Protein AF-A0A7V5UJK3-F1 (afdb_monomer_lite)

Foldseek 3Di:
DDDDDDDDPDDDDDDPDDDDDDDDDDDPDDDDPPVPPPPPDDVVVVVVVVVVVVVVVVVVVVVVVVVVVVVVVVVLVVVLVVLVVQLVVLVVQLVPDPDCPDPSNVVSVVSNVVSVVSNVVVVVVVVVVVVVVVVVVVVPDPPPPPDD

Structure (mmCIF, N/CA/C/O backbone):
data_AF-A0A7V5UJK3-F1
#
_entry.id   AF-A0A7V5UJK3-F1
#
loop_
_atom_site.group_PDB
_atom_site.id
_atom_site.type_symbol
_atom_site.label_atom_id
_atom_site.label_alt_id
_atom_site.label_comp_id
_atom_site.label_asym_id
_atom_site.label_entity_id
_atom_site.label_seq_id
_atom_site.pdbx_PDB_ins_code
_atom_site.Cartn_x
_atom_site.Cartn_y
_atom_site.Cartn_z
_atom_site.occupancy
_atom_site.B_iso_or_equiv
_atom_site.auth_seq_id
_atom_site.auth_comp_id
_atom_site.auth_asym_id
_atom_site.auth_atom_id
_atom_site.pdbx_PDB_model_num
ATOM 1 N N . MET A 1 1 ? 60.252 11.259 4.372 1.00 48.88 1 MET A N 1
ATOM 2 C CA . MET A 1 1 ? 59.045 11.568 3.579 1.00 48.88 1 MET A CA 1
ATOM 3 C C . MET A 1 1 ? 57.861 10.996 4.330 1.00 48.88 1 MET A C 1
ATOM 5 O O . MET A 1 1 ? 57.830 9.801 4.582 1.00 48.88 1 MET A O 1
ATOM 9 N N . THR A 1 2 ? 57.005 11.888 4.811 1.00 57.56 2 THR A N 1
ATOM 10 C CA . THR A 1 2 ? 56.033 11.667 5.887 1.00 57.56 2 THR A CA 1
ATOM 11 C C . THR A 1 2 ? 54.649 11.464 5.276 1.00 57.56 2 THR A C 1
ATOM 13 O O . THR A 1 2 ? 54.208 12.316 4.510 1.00 57.56 2 THR A O 1
ATOM 16 N N . ALA A 1 3 ? 53.976 10.359 5.602 1.00 64.50 3 ALA A N 1
ATOM 17 C CA . ALA A 1 3 ? 52.567 10.143 5.274 1.00 64.50 3 ALA A CA 1
ATOM 18 C C . ALA A 1 3 ? 51.686 10.501 6.493 1.00 64.50 3 ALA A C 1
ATOM 20 O O . ALA A 1 3 ? 52.067 10.161 7.617 1.00 64.50 3 ALA A O 1
ATOM 21 N N . PRO A 1 4 ? 50.543 11.188 6.302 1.00 71.44 4 PRO A N 1
ATOM 22 C CA . PRO A 1 4 ? 49.600 11.515 7.371 1.00 71.44 4 PRO A CA 1
ATOM 23 C C . PRO A 1 4 ? 48.614 10.362 7.653 1.00 71.44 4 PRO A C 1
ATOM 25 O O . PRO A 1 4 ? 48.324 9.575 6.749 1.00 71.44 4 PRO A O 1
ATOM 28 N N . PRO A 1 5 ? 48.030 10.286 8.865 1.00 73.12 5 PRO A N 1
ATOM 29 C CA . PRO A 1 5 ? 46.878 9.436 9.151 1.00 73.12 5 PRO A CA 1
ATOM 30 C C . PRO A 1 5 ? 45.546 10.202 8.991 1.00 73.12 5 PRO A C 1
ATOM 32 O O . PRO A 1 5 ? 45.450 11.356 9.411 1.00 73.12 5 PRO A O 1
ATOM 35 N N . PRO A 1 6 ? 44.473 9.562 8.503 1.00 66.19 6 PRO A N 1
ATOM 36 C CA . PRO A 1 6 ? 43.108 9.852 8.946 1.00 66.19 6 PRO A CA 1
ATOM 37 C C . PRO A 1 6 ? 42.711 8.762 9.962 1.00 66.19 6 PRO A C 1
ATOM 39 O O . PRO A 1 6 ? 42.781 7.578 9.655 1.00 66.19 6 PRO A O 1
ATOM 42 N N . SER A 1 7 ? 42.488 9.027 11.252 1.00 57.56 7 SER A N 1
ATOM 43 C CA . SER A 1 7 ? 41.501 9.907 11.900 1.00 57.56 7 SER A CA 1
ATOM 44 C C . SER A 1 7 ? 40.054 9.651 11.465 1.00 57.56 7 SER A C 1
ATOM 46 O O . SER A 1 7 ? 39.724 9.733 10.286 1.00 57.56 7 SER A O 1
ATOM 48 N N . SER A 1 8 ? 39.205 9.434 12.475 1.00 51.78 8 SER A N 1
ATOM 49 C CA . SER A 1 8 ? 37.740 9.330 12.449 1.00 51.78 8 SER A CA 1
ATOM 50 C C . SER A 1 8 ? 37.109 7.972 12.108 1.00 51.78 8 SER A C 1
ATOM 52 O O . SER A 1 8 ? 36.430 7.797 11.103 1.00 51.78 8 SER A O 1
ATOM 54 N N . ALA A 1 9 ? 37.221 7.042 13.058 1.00 45.41 9 ALA A N 1
ATOM 55 C CA . ALA A 1 9 ? 36.178 6.051 13.331 1.00 45.41 9 ALA A CA 1
ATOM 56 C C . ALA A 1 9 ? 35.862 6.070 14.836 1.00 45.41 9 ALA A C 1
ATOM 58 O O . ALA A 1 9 ? 36.193 5.156 15.584 1.00 45.41 9 ALA A O 1
ATOM 59 N N . ALA A 1 10 ? 35.266 7.170 15.295 1.00 47.91 10 ALA A N 1
ATOM 60 C CA . ALA A 1 10 ? 34.554 7.197 16.562 1.00 47.91 10 ALA A CA 1
ATOM 61 C C . ALA A 1 10 ? 33.099 6.806 16.290 1.00 47.91 10 ALA A C 1
ATOM 63 O O . ALA A 1 10 ? 32.406 7.538 15.587 1.00 47.91 10 ALA A O 1
ATOM 64 N N . SER A 1 11 ? 32.636 5.692 16.859 1.00 47.44 11 SER A N 1
ATOM 65 C CA . SER A 1 11 ? 31.430 5.655 17.702 1.00 47.44 11 SER A CA 1
ATOM 66 C C . SER A 1 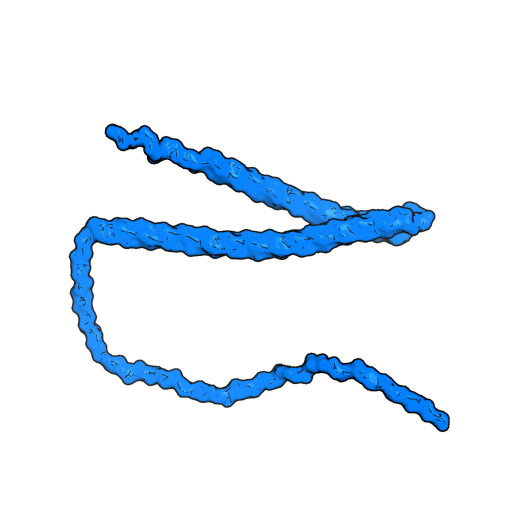11 ? 30.807 4.263 17.773 1.00 47.44 11 SER A C 1
ATOM 68 O O . SER A 1 11 ? 30.294 3.741 16.792 1.00 47.44 11 SER A O 1
ATOM 70 N N . GLN A 1 12 ? 30.752 3.777 19.014 1.00 48.81 12 GLN A N 1
ATOM 71 C CA . GLN A 1 12 ? 29.646 3.005 19.582 1.00 48.81 12 GLN A CA 1
ATOM 72 C C . GLN A 1 12 ? 29.530 1.532 19.173 1.00 48.81 12 GLN A C 1
ATOM 74 O O . GLN A 1 12 ? 28.625 1.115 18.461 1.00 48.81 12 GLN A O 1
ATOM 79 N N . ALA A 1 13 ? 30.378 0.717 19.796 1.00 46.91 13 ALA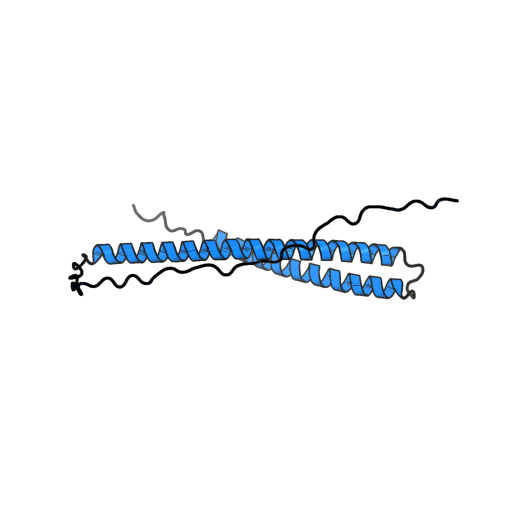 A N 1
ATOM 80 C CA . ALA A 1 13 ? 30.007 -0.631 20.208 1.00 46.91 13 ALA A CA 1
ATOM 81 C C . ALA A 1 13 ? 30.410 -0.800 21.680 1.00 46.91 13 ALA A C 1
ATOM 83 O O . ALA A 1 13 ? 31.505 -1.258 21.985 1.00 46.91 13 ALA A O 1
ATOM 84 N N . ALA A 1 14 ? 29.557 -0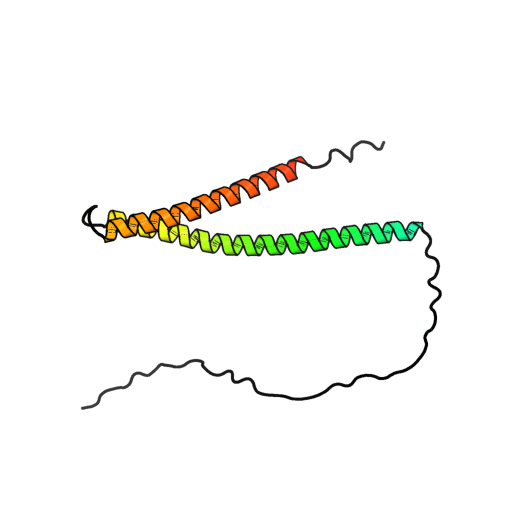.322 22.586 1.00 51.72 14 ALA A N 1
ATOM 85 C CA . ALA A 1 14 ? 29.687 -0.546 24.022 1.00 51.72 14 ALA A CA 1
ATOM 86 C C . ALA A 1 14 ? 28.321 -0.348 24.690 1.00 51.72 14 ALA A C 1
ATOM 88 O O . ALA A 1 14 ? 27.980 0.768 25.062 1.00 51.72 14 ALA A O 1
ATOM 89 N N . VAL A 1 15 ? 27.549 -1.428 24.824 1.00 51.59 15 VAL A N 1
ATOM 90 C CA . VAL A 1 15 ? 26.687 -1.646 25.995 1.00 51.59 15 VAL A CA 1
ATOM 91 C C . VAL A 1 15 ? 26.752 -3.137 26.310 1.00 51.59 15 VAL A C 1
ATOM 93 O O . VAL A 1 15 ? 25.987 -3.955 25.810 1.00 51.59 15 VAL A O 1
ATOM 96 N N . GLU A 1 16 ? 27.768 -3.460 27.095 1.00 48.38 16 GLU A N 1
ATOM 97 C CA . GLU A 1 16 ? 27.878 -4.651 27.920 1.00 48.38 16 GLU A CA 1
ATOM 98 C C . GLU A 1 16 ? 27.001 -4.389 29.154 1.00 48.38 16 GLU A C 1
ATOM 100 O O . GLU A 1 16 ? 27.281 -3.479 29.934 1.00 48.38 16 GLU A O 1
ATOM 105 N N . SER A 1 17 ? 25.871 -5.090 29.274 1.00 45.94 17 SER A N 1
ATOM 106 C CA . SER A 1 17 ? 24.996 -4.988 30.446 1.00 45.94 17 SER A CA 1
ATOM 107 C C . SER A 1 17 ? 25.429 -6.004 31.496 1.00 45.94 17 SER A C 1
ATOM 109 O O . SER A 1 17 ? 25.247 -7.207 31.323 1.00 45.94 17 SER A O 1
ATOM 111 N N . ALA A 1 18 ? 26.015 -5.464 32.561 1.00 47.75 18 ALA A N 1
ATOM 112 C CA . ALA A 1 18 ? 26.327 -6.103 33.830 1.00 47.75 18 ALA A CA 1
ATOM 113 C C . ALA A 1 18 ? 25.097 -6.207 34.763 1.00 47.75 18 ALA A C 1
ATOM 115 O O . ALA A 1 18 ? 24.113 -5.493 34.561 1.00 47.75 18 ALA A O 1
ATOM 116 N N . ASP A 1 19 ? 25.257 -7.045 35.799 1.00 45.56 19 ASP A N 1
ATOM 117 C CA . ASP A 1 19 ? 24.544 -7.123 37.094 1.00 45.56 19 ASP A CA 1
ATOM 118 C C . ASP A 1 19 ? 23.058 -7.534 37.046 1.00 45.56 19 ASP A C 1
ATOM 120 O O . ASP A 1 19 ? 22.212 -6.845 36.491 1.00 45.56 19 ASP A O 1
ATOM 124 N N . ASP A 1 20 ? 22.584 -8.657 37.598 1.00 49.62 20 ASP A N 1
ATOM 125 C CA . ASP A 1 20 ? 22.941 -9.433 38.800 1.00 49.62 20 ASP A CA 1
ATOM 126 C C . ASP A 1 20 ? 23.140 -8.607 40.080 1.00 49.62 20 ASP A C 1
ATOM 128 O O . ASP A 1 20 ? 24.242 -8.471 40.599 1.00 49.62 20 ASP A O 1
ATOM 132 N N . ALA A 1 21 ? 22.036 -8.065 40.609 1.00 43.66 21 ALA A N 1
ATOM 133 C CA . ALA A 1 21 ? 21.910 -7.756 42.030 1.00 43.66 21 ALA A CA 1
ATOM 134 C C . ALA A 1 21 ? 20.441 -7.650 42.493 1.00 43.66 21 ALA A C 1
ATOM 136 O O . ALA A 1 21 ? 19.769 -6.640 42.299 1.00 43.66 21 ALA A O 1
ATOM 137 N N . SER A 1 22 ? 20.054 -8.647 43.294 1.00 51.66 22 SER A N 1
ATOM 138 C CA . SER A 1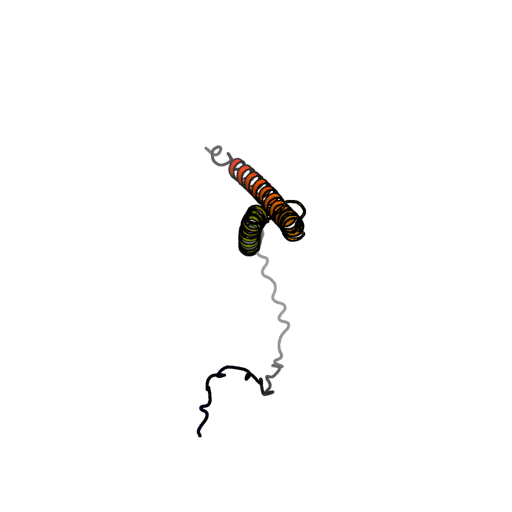 22 ? 19.398 -8.484 44.604 1.00 51.66 22 SER A CA 1
ATOM 139 C C . SER A 1 22 ? 17.860 -8.541 44.777 1.00 51.66 22 SER A C 1
ATOM 141 O O . SER A 1 22 ? 17.091 -8.290 43.854 1.00 51.66 22 SER A O 1
ATOM 143 N N . PRO A 1 23 ? 17.412 -8.952 45.993 1.00 54.84 23 PRO A N 1
ATOM 144 C CA . PRO A 1 23 ? 16.210 -9.751 46.238 1.00 54.84 23 PRO A CA 1
ATOM 145 C C . PRO A 1 23 ? 15.117 -8.996 47.013 1.00 54.84 23 PRO A C 1
ATOM 147 O O . PRO A 1 23 ? 15.420 -8.208 47.904 1.00 54.84 23 PRO A O 1
ATOM 150 N N . GLN A 1 24 ? 13.841 -9.314 46.777 1.00 47.28 24 GLN A N 1
ATOM 151 C CA . GLN A 1 24 ? 12.737 -8.949 47.681 1.00 47.28 24 GLN A CA 1
ATOM 152 C C . GLN A 1 24 ? 11.680 -10.066 47.669 1.00 47.28 24 GLN A C 1
ATOM 154 O O . GLN A 1 24 ? 10.975 -10.281 46.691 1.00 47.28 24 GLN A O 1
ATOM 159 N N . SER A 1 25 ? 11.748 -10.991 48.630 1.00 45.56 25 SER A N 1
ATOM 160 C CA . SER A 1 25 ? 10.986 -10.951 49.890 1.00 45.56 25 SER A CA 1
ATOM 161 C C . SER A 1 25 ? 9.474 -11.089 49.677 1.00 45.56 25 SER A C 1
ATOM 163 O O . SER A 1 25 ? 8.748 -10.105 49.546 1.00 45.56 25 SER A O 1
ATOM 165 N N . ARG A 1 26 ? 9.008 -12.347 49.706 1.00 54.22 26 ARG A N 1
ATOM 166 C CA . ARG A 1 26 ? 7.641 -12.699 50.110 1.00 54.22 26 ARG A CA 1
ATOM 167 C C . ARG A 1 26 ? 7.321 -12.002 51.437 1.00 54.22 26 ARG A C 1
ATOM 169 O O . ARG A 1 26 ? 8.090 -12.183 52.381 1.00 54.22 26 ARG A O 1
ATOM 176 N N . PRO A 1 27 ? 6.183 -11.311 51.565 1.00 54.56 27 PRO A N 1
ATOM 177 C CA . PRO A 1 27 ? 5.548 -11.175 52.855 1.00 54.56 27 PRO A CA 1
ATOM 178 C C . PRO A 1 27 ? 4.692 -12.425 53.084 1.00 54.56 27 PRO A C 1
ATOM 180 O O . PRO A 1 27 ? 3.624 -12.576 52.493 1.00 54.56 27 PRO A O 1
ATOM 183 N N . ASP A 1 28 ? 5.179 -13.325 53.936 1.00 56.72 28 ASP A N 1
ATOM 184 C CA . ASP A 1 28 ? 4.279 -14.107 54.779 1.00 56.72 28 ASP A CA 1
ATOM 185 C C . ASP A 1 28 ? 3.716 -13.135 55.821 1.00 56.72 28 ASP A C 1
ATOM 187 O O . ASP A 1 28 ? 4.430 -12.711 56.728 1.00 56.72 28 ASP A O 1
ATOM 191 N N . SER A 1 29 ? 2.443 -12.776 55.674 1.00 45.56 29 SER A N 1
ATOM 192 C CA . SER A 1 29 ? 1.636 -12.240 56.765 1.00 45.56 29 SER A CA 1
ATOM 193 C C . SER A 1 29 ? 0.272 -12.902 56.713 1.00 45.56 29 SER A C 1
ATOM 195 O O . SER A 1 29 ? -0.422 -12.896 55.698 1.00 45.56 29 SER A O 1
ATOM 197 N N . ALA A 1 30 ? -0.029 -13.534 57.835 1.00 46.88 30 ALA A N 1
ATOM 198 C CA . ALA A 1 30 ? -1.209 -14.299 58.139 1.00 46.88 30 ALA A CA 1
ATOM 199 C C . ALA A 1 30 ? -2.502 -13.460 58.122 1.00 46.88 30 ALA A C 1
ATOM 201 O O . ALA A 1 30 ? -2.486 -12.242 57.975 1.00 46.88 30 ALA A O 1
ATOM 202 N N . GLU A 1 31 ? -3.589 -14.177 58.411 1.00 43.94 31 GLU A N 1
ATOM 203 C CA . GLU A 1 31 ? -4.811 -13.706 59.072 1.00 43.94 31 GLU A CA 1
ATOM 204 C C . GLU A 1 31 ? -6.053 -13.547 58.190 1.00 43.94 31 GLU A C 1
ATOM 206 O O . GLU A 1 31 ? -6.233 -12.606 57.425 1.00 43.94 31 GLU A O 1
ATOM 211 N N . GLY A 1 32 ? -6.991 -14.463 58.441 1.00 47.56 32 GLY A N 1
ATOM 212 C CA . GLY A 1 32 ? -8.407 -14.146 58.423 1.00 47.56 32 GLY A CA 1
ATOM 213 C C . GLY A 1 32 ? -9.078 -14.329 57.076 1.00 47.56 32 GLY A C 1
ATOM 214 O O . GLY A 1 32 ? -9.333 -13.368 56.355 1.00 47.56 32 GLY A O 1
ATOM 215 N N . GLU A 1 33 ? -9.552 -15.549 56.830 1.00 46.38 33 GLU A N 1
ATOM 216 C CA . GLU A 1 33 ? -10.755 -15.753 56.029 1.00 46.38 33 GLU A CA 1
ATOM 217 C C . GLU A 1 33 ? -11.955 -15.144 56.774 1.00 46.38 33 GLU A C 1
ATOM 219 O O . GLU A 1 33 ? -12.821 -15.817 57.333 1.00 46.38 33 GLU A O 1
ATOM 224 N N . VAL A 1 34 ? -11.996 -13.812 56.825 1.00 50.72 34 VAL A N 1
ATOM 225 C CA . VAL A 1 34 ? -13.215 -13.080 57.121 1.00 50.72 34 VAL A CA 1
ATOM 226 C C . VAL A 1 34 ? -14.051 -13.243 55.871 1.00 50.72 34 VAL A C 1
ATOM 228 O O . VAL A 1 34 ? -13.893 -12.514 54.890 1.00 50.72 34 VAL A O 1
ATOM 231 N N . ARG A 1 35 ? -14.935 -14.240 55.919 1.00 52.66 35 ARG A N 1
ATOM 232 C CA . ARG A 1 35 ? -16.098 -14.397 55.051 1.00 52.66 35 ARG A CA 1
ATOM 233 C C . ARG A 1 35 ? -16.872 -13.078 55.080 1.00 52.66 35 ARG A C 1
ATOM 235 O O . ARG A 1 35 ? -17.807 -12.907 55.863 1.00 52.66 35 ARG A O 1
ATOM 242 N N . ARG A 1 36 ? -16.442 -12.110 54.262 1.00 49.59 36 ARG A N 1
ATOM 243 C CA . ARG A 1 36 ? -17.177 -10.882 53.986 1.00 49.59 36 ARG A CA 1
ATOM 244 C C . ARG A 1 36 ? -18.506 -11.361 53.437 1.00 49.59 36 ARG A C 1
ATOM 246 O O . ARG A 1 36 ? -18.578 -11.845 52.311 1.00 49.59 36 ARG A O 1
ATOM 253 N N . ARG A 1 37 ? -19.551 -11.268 54.262 1.00 53.00 37 ARG A N 1
ATOM 254 C CA . ARG A 1 37 ? -20.924 -11.218 53.777 1.00 53.00 37 ARG A CA 1
ATOM 255 C C . ARG A 1 37 ? -20.938 -10.110 52.741 1.00 53.00 37 ARG A C 1
ATOM 257 O O . ARG A 1 37 ? -20.839 -8.936 53.087 1.00 53.00 37 ARG A O 1
ATOM 264 N N . GLU A 1 38 ? -20.968 -10.517 51.484 1.00 57.22 38 GLU A N 1
ATOM 265 C CA . GLU A 1 38 ? -21.247 -9.643 50.367 1.00 57.22 38 GLU A CA 1
ATOM 266 C C . GLU A 1 38 ? -22.602 -8.996 50.684 1.00 57.22 38 GLU A C 1
ATOM 268 O O . GLU A 1 38 ? -23.592 -9.717 50.847 1.00 57.22 38 GLU A O 1
ATOM 273 N N . PRO A 1 39 ? -22.664 -7.674 50.927 1.00 57.78 39 PRO A N 1
ATOM 274 C CA . PRO A 1 39 ? -23.943 -7.032 51.155 1.00 57.78 39 PRO A CA 1
ATOM 275 C C . PRO A 1 39 ? -24.737 -7.214 49.867 1.00 57.78 39 PRO A C 1
ATOM 277 O O . PRO A 1 39 ? -24.260 -6.848 48.792 1.00 57.78 39 PRO A O 1
ATOM 280 N N . SER A 1 40 ? -25.914 -7.827 49.979 1.00 55.03 40 SER A N 1
ATOM 281 C CA . SER A 1 40 ? -26.865 -7.988 48.886 1.00 55.03 40 SER A CA 1
ATOM 282 C C . SER A 1 40 ? -27.147 -6.611 48.292 1.00 55.03 40 SER A C 1
ATOM 284 O O . SER A 1 40 ? -27.926 -5.833 48.847 1.00 55.03 40 SER A O 1
ATOM 286 N N . ARG A 1 41 ? -26.440 -6.269 47.211 1.00 54.81 41 ARG A N 1
ATOM 287 C CA . ARG A 1 41 ? -26.653 -5.016 46.497 1.00 54.81 41 ARG A CA 1
ATOM 288 C C . ARG A 1 41 ? -28.057 -5.055 45.893 1.00 54.81 41 ARG A C 1
ATOM 290 O O . ARG A 1 41 ? -28.433 -6.088 45.335 1.00 54.81 41 ARG A O 1
ATOM 297 N N . PRO A 1 42 ? -28.828 -3.963 45.993 1.00 53.47 42 PRO A N 1
ATOM 298 C CA . PRO A 1 42 ? -30.142 -3.890 45.377 1.00 53.47 42 PRO A CA 1
ATOM 299 C C . PRO A 1 42 ? -30.004 -4.132 43.863 1.00 53.47 42 PRO A C 1
ATOM 301 O O . PRO A 1 42 ? -29.091 -3.567 43.244 1.00 53.47 42 PRO A O 1
ATOM 304 N N . PRO A 1 43 ? -30.873 -4.965 43.257 1.00 57.38 43 PRO A N 1
ATOM 305 C CA . PRO A 1 43 ? -30.740 -5.409 41.865 1.00 57.38 43 PRO A CA 1
ATOM 306 C C . PRO A 1 43 ? -30.717 -4.248 40.859 1.00 57.38 43 PRO A C 1
ATOM 308 O O . PRO A 1 43 ? -30.142 -4.383 39.784 1.00 57.38 43 PRO A O 1
ATOM 311 N N . GLU A 1 44 ? -31.240 -3.085 41.245 1.00 52.28 44 GLU A N 1
ATOM 312 C CA . GLU A 1 44 ? -31.271 -1.863 40.436 1.00 52.28 44 GLU A CA 1
ATOM 313 C C . GLU A 1 44 ? -29.869 -1.281 40.160 1.00 52.28 44 GLU A C 1
ATOM 315 O O . GLU A 1 44 ? -29.617 -0.745 39.084 1.00 52.28 44 GLU A O 1
ATOM 320 N N . THR A 1 45 ? -28.908 -1.472 41.075 1.00 53.66 45 THR A N 1
ATOM 321 C CA . THR A 1 45 ? -27.505 -1.045 40.871 1.00 53.66 45 THR A CA 1
ATOM 322 C C . THR A 1 45 ? -26.671 -2.043 40.066 1.00 53.66 45 THR A C 1
ATOM 324 O O . THR A 1 45 ? -25.628 -1.684 39.521 1.00 53.66 45 THR A O 1
ATOM 327 N N . ALA A 1 46 ? -27.100 -3.304 39.962 1.00 55.91 46 ALA A N 1
ATOM 328 C CA . ALA A 1 46 ? -26.348 -4.330 39.239 1.00 55.91 46 ALA A CA 1
ATOM 329 C C . ALA A 1 46 ? -26.435 -4.143 37.714 1.00 55.91 46 ALA A C 1
ATOM 331 O O . ALA A 1 46 ? -25.441 -4.342 37.010 1.00 55.91 46 ALA A O 1
ATOM 332 N N . THR A 1 47 ? -27.594 -3.706 37.216 1.00 58.66 47 THR A N 1
ATOM 333 C CA . THR A 1 47 ? -27.827 -3.360 35.806 1.00 58.66 47 THR A CA 1
ATOM 334 C C . THR A 1 47 ? -27.003 -2.159 35.351 1.00 58.66 47 THR A C 1
ATOM 336 O O . THR A 1 47 ? -26.441 -2.194 34.258 1.00 58.66 47 THR A O 1
ATOM 339 N N . ASP A 1 48 ? -26.849 -1.148 36.207 1.00 65.31 48 ASP A N 1
ATOM 340 C CA . ASP A 1 48 ? -26.069 0.055 35.897 1.00 65.31 48 ASP A CA 1
ATOM 341 C C . ASP A 1 48 ? -24.550 -0.218 35.916 1.00 65.31 48 ASP A C 1
ATOM 343 O O . ASP A 1 48 ? -23.781 0.240 35.075 1.00 65.31 48 ASP A O 1
ATOM 347 N N . ILE A 1 49 ? -24.086 -1.102 36.804 1.00 72.00 49 ILE A N 1
ATOM 348 C CA . ILE A 1 49 ? -22.681 -1.541 36.792 1.00 72.00 49 ILE A CA 1
ATOM 349 C C . ILE A 1 49 ? -22.375 -2.393 35.546 1.00 72.00 49 ILE A C 1
ATOM 351 O O . ILE A 1 49 ? -21.271 -2.321 34.999 1.00 72.00 49 ILE A O 1
ATOM 355 N N . ALA A 1 50 ? -23.324 -3.212 35.084 1.00 74.31 50 ALA A N 1
ATOM 356 C CA . ALA A 1 50 ? -23.154 -4.022 33.879 1.00 74.31 50 ALA A CA 1
ATOM 357 C C . ALA A 1 50 ? -23.131 -3.166 32.600 1.00 74.31 50 ALA A C 1
ATOM 359 O O . ALA A 1 50 ? -22.286 -3.409 31.732 1.00 74.31 50 ALA A O 1
ATOM 360 N N . SER A 1 51 ? -23.992 -2.146 32.497 1.00 73.69 51 SER A N 1
ATOM 361 C CA . SER A 1 51 ? -23.996 -1.197 31.374 1.00 73.69 51 SER A CA 1
ATOM 362 C C . SER A 1 51 ? -22.706 -0.368 31.341 1.00 73.69 51 SER A C 1
ATOM 364 O O . SER A 1 51 ? -22.074 -0.276 30.286 1.00 73.69 51 SER A O 1
ATOM 366 N N . LEU A 1 52 ? -22.232 0.122 32.493 1.00 76.31 52 LEU A N 1
ATOM 367 C CA . LEU A 1 52 ? -20.957 0.836 32.611 1.00 76.31 52 LEU A CA 1
ATOM 368 C C . LEU A 1 52 ? -19.763 -0.047 32.230 1.00 76.31 52 LEU A C 1
ATOM 370 O O . LEU A 1 52 ? -18.869 0.399 31.513 1.00 76.31 52 LEU A O 1
ATOM 374 N N . ARG A 1 53 ? -19.755 -1.324 32.636 1.00 80.88 53 ARG A N 1
ATOM 375 C CA . ARG A 1 53 ? -18.727 -2.291 32.205 1.00 80.88 53 ARG A CA 1
ATOM 376 C C . ARG A 1 53 ? -18.787 -2.568 30.705 1.00 80.88 53 ARG A C 1
ATOM 378 O O . ARG A 1 53 ? -17.741 -2.710 30.075 1.00 80.88 53 ARG A O 1
ATOM 385 N N . CYS A 1 54 ? -19.983 -2.646 30.124 1.00 78.31 54 CYS A N 1
ATOM 386 C CA . CYS A 1 54 ? -20.156 -2.833 28.686 1.00 78.31 54 CYS A CA 1
ATOM 387 C C . CYS A 1 54 ? -19.631 -1.621 27.903 1.00 78.31 54 CYS A C 1
ATOM 389 O O . CYS A 1 54 ? -18.842 -1.796 26.974 1.00 78.31 54 CYS A O 1
ATOM 391 N N . LEU A 1 55 ? -19.979 -0.405 28.334 1.00 77.75 55 LEU A N 1
ATOM 392 C CA . LEU A 1 55 ? -19.478 0.848 27.764 1.00 77.75 55 LEU A CA 1
ATOM 393 C C . LEU A 1 55 ? -17.960 0.975 27.911 1.00 77.75 55 LEU A C 1
ATOM 395 O O . LEU A 1 55 ? -17.280 1.321 26.947 1.00 77.75 55 LEU A O 1
ATOM 399 N N . ALA A 1 56 ? -17.409 0.626 29.075 1.00 80.81 56 ALA A N 1
ATOM 400 C CA . ALA A 1 56 ? -15.967 0.624 29.300 1.00 80.81 56 ALA A CA 1
ATOM 401 C C . ALA A 1 56 ? -15.250 -0.384 28.386 1.00 80.81 56 ALA A C 1
ATOM 403 O O . ALA A 1 56 ? -14.243 -0.042 27.771 1.00 80.81 56 ALA A O 1
ATOM 404 N N . ASN A 1 57 ? -15.790 -1.596 28.223 1.00 84.62 57 ASN A N 1
ATOM 405 C CA . ASN A 1 57 ? -15.232 -2.598 27.312 1.00 84.62 57 ASN A CA 1
ATOM 406 C C . ASN A 1 57 ? -15.360 -2.187 25.839 1.00 84.62 57 ASN A C 1
ATOM 408 O O . ASN A 1 57 ? -14.443 -2.435 25.056 1.00 84.62 57 ASN A O 1
ATOM 412 N N . ALA A 1 58 ? -16.467 -1.553 25.449 1.00 78.62 58 ALA A N 1
ATOM 413 C CA . ALA A 1 58 ? -16.647 -1.011 24.105 1.00 78.62 58 ALA A CA 1
ATOM 414 C C . ALA A 1 58 ? -15.654 0.129 23.831 1.00 78.62 58 ALA A C 1
ATOM 416 O O . ALA A 1 58 ? -15.001 0.135 22.787 1.00 78.62 58 ALA A O 1
ATOM 417 N N . SER A 1 59 ? -15.469 1.028 24.800 1.00 81.00 59 SER A N 1
ATOM 418 C CA . SER A 1 59 ? -14.488 2.113 24.745 1.00 81.00 59 SER A CA 1
ATOM 419 C C . SER A 1 59 ? -13.063 1.570 24.641 1.00 81.00 59 SER A C 1
ATOM 421 O O . SER A 1 59 ? -12.347 1.911 23.700 1.00 81.00 59 SER A O 1
ATOM 423 N N . ALA A 1 60 ? -12.683 0.624 25.506 1.00 78.12 60 ALA A N 1
ATOM 424 C CA . ALA A 1 60 ? -11.374 -0.022 25.467 1.00 78.12 60 ALA A CA 1
ATOM 425 C C . ALA A 1 60 ? -11.115 -0.718 24.121 1.00 78.12 60 ALA A C 1
ATOM 427 O O . ALA A 1 60 ? -10.051 -0.544 23.527 1.00 78.12 60 ALA A O 1
ATOM 428 N N . ARG A 1 61 ? -12.105 -1.446 23.583 1.00 78.88 61 ARG A N 1
ATOM 429 C CA . ARG A 1 61 ? -12.002 -2.061 22.250 1.00 78.88 61 ARG A CA 1
ATOM 430 C C . ARG A 1 61 ? -11.856 -1.016 21.149 1.00 78.88 61 ARG A C 1
ATOM 432 O O . ARG A 1 61 ? -11.044 -1.214 20.252 1.00 78.88 61 ARG A O 1
ATOM 439 N N . SER A 1 62 ? -12.597 0.089 21.218 1.00 76.56 62 SER A N 1
ATOM 440 C CA . SER A 1 62 ? -12.504 1.168 20.229 1.00 76.56 62 SER A CA 1
ATOM 441 C C . SER A 1 62 ? -11.139 1.861 20.256 1.00 76.56 62 SER A C 1
ATOM 443 O O . SER A 1 62 ? -10.562 2.102 19.199 1.00 76.56 62 SER A O 1
ATOM 445 N N . ALA A 1 63 ? -10.574 2.083 21.447 1.00 76.69 63 ALA A N 1
ATOM 446 C CA . ALA A 1 63 ? -9.259 2.686 21.629 1.00 76.69 63 ALA A CA 1
ATOM 447 C C . ALA A 1 63 ? -8.140 1.783 21.085 1.00 76.69 63 ALA A C 1
ATOM 449 O O . ALA A 1 63 ? -7.266 2.250 20.353 1.00 76.69 63 ALA A O 1
ATOM 450 N N . VAL A 1 64 ? -8.202 0.477 21.374 1.00 77.75 64 VAL A N 1
ATOM 451 C CA . VAL A 1 64 ? -7.256 -0.506 20.820 1.00 77.75 64 VAL A CA 1
ATOM 452 C C . VAL A 1 64 ? -7.370 -0.563 19.299 1.00 77.75 64 VAL A C 1
ATOM 454 O O . VAL A 1 64 ? -6.355 -0.525 18.604 1.00 77.75 64 VAL A O 1
ATOM 457 N N . ASN A 1 65 ? -8.593 -0.598 18.766 1.00 75.81 65 ASN A N 1
ATOM 458 C CA . ASN A 1 65 ? -8.801 -0.672 17.324 1.00 75.81 65 ASN A CA 1
ATOM 459 C C . ASN A 1 65 ? -8.311 0.603 16.619 1.00 75.81 65 ASN A C 1
ATOM 461 O O . ASN A 1 65 ? -7.678 0.517 15.572 1.00 75.81 65 ASN A O 1
ATOM 465 N N . ALA A 1 66 ? -8.513 1.780 17.219 1.00 75.94 66 ALA A N 1
ATOM 466 C CA . ALA A 1 66 ? -7.985 3.040 16.702 1.00 75.94 66 ALA A CA 1
ATOM 467 C C . ALA A 1 66 ? -6.448 3.042 16.655 1.00 75.94 66 ALA A C 1
ATOM 469 O O . ALA A 1 66 ? -5.862 3.429 15.644 1.00 75.94 66 ALA A O 1
ATOM 470 N N . HIS A 1 67 ? -5.788 2.554 17.710 1.00 78.25 67 HIS A N 1
ATOM 471 C CA . HIS A 1 67 ? -4.329 2.472 17.744 1.00 78.25 67 HIS A CA 1
ATOM 472 C C . HIS A 1 67 ? -3.775 1.504 16.686 1.00 78.25 67 HIS A C 1
ATOM 474 O O . HIS A 1 67 ? -2.825 1.841 15.977 1.00 78.25 67 HIS A O 1
ATOM 480 N N . LEU A 1 68 ? -4.404 0.334 16.523 1.00 75.81 68 LEU A N 1
ATOM 481 C CA . LEU A 1 68 ? -4.030 -0.638 15.492 1.00 75.81 68 LEU A CA 1
ATOM 482 C C . LEU A 1 68 ? -4.219 -0.073 14.081 1.00 75.81 68 LEU A C 1
ATOM 484 O O . LEU A 1 68 ? -3.338 -0.233 13.238 1.00 75.81 68 LEU A O 1
ATOM 488 N N . VAL A 1 69 ? -5.320 0.641 13.828 1.00 76.75 69 VAL A N 1
ATOM 489 C CA . VAL A 1 69 ? -5.562 1.301 12.536 1.00 76.75 69 VAL A CA 1
ATOM 490 C C . VAL A 1 69 ? -4.466 2.321 12.233 1.00 76.75 69 VAL A C 1
ATOM 492 O O . VAL A 1 69 ? -3.931 2.305 11.129 1.00 76.75 69 VAL A O 1
ATOM 495 N N . ILE A 1 70 ? -4.069 3.157 13.198 1.00 79.62 70 ILE A N 1
ATOM 496 C CA . ILE A 1 70 ? -3.000 4.150 12.995 1.00 79.62 70 ILE A CA 1
ATOM 497 C C . ILE A 1 70 ? -1.672 3.468 12.637 1.00 79.62 70 ILE A C 1
ATOM 499 O O . ILE A 1 70 ? -1.008 3.893 11.691 1.00 79.62 70 ILE A O 1
ATOM 503 N N . GLN A 1 71 ? -1.297 2.395 13.341 1.00 81.19 71 GLN A N 1
ATOM 504 C CA . GLN A 1 71 ? -0.060 1.664 13.046 1.00 81.19 71 GLN A CA 1
ATOM 505 C C . GLN A 1 71 ? -0.085 1.016 11.657 1.00 81.19 71 GLN A C 1
ATOM 507 O O . GLN A 1 71 ? 0.882 1.130 10.900 1.00 81.19 71 GLN A O 1
ATOM 512 N N . ILE A 1 72 ? -1.198 0.367 11.301 1.00 79.75 72 ILE A N 1
ATOM 513 C CA . ILE A 1 72 ? -1.371 -0.269 9.989 1.00 79.75 72 ILE A CA 1
ATOM 514 C C . ILE A 1 72 ? -1.306 0.786 8.884 1.00 79.75 72 ILE A C 1
ATOM 516 O O . ILE A 1 72 ? -0.617 0.583 7.886 1.00 79.75 72 ILE A O 1
ATOM 520 N N . VAL A 1 73 ? -1.969 1.928 9.075 1.00 79.00 73 VAL A N 1
ATOM 521 C CA . VAL A 1 73 ? -1.966 3.039 8.120 1.00 79.00 73 VAL A CA 1
ATOM 522 C C . VAL A 1 73 ? -0.556 3.607 7.956 1.00 79.00 73 VAL A C 1
ATOM 524 O O . VAL A 1 73 ? -0.095 3.742 6.825 1.00 79.00 73 VAL A O 1
ATOM 527 N N . ALA A 1 74 ? 0.175 3.861 9.044 1.00 79.88 74 ALA A N 1
ATOM 528 C CA . ALA A 1 74 ? 1.5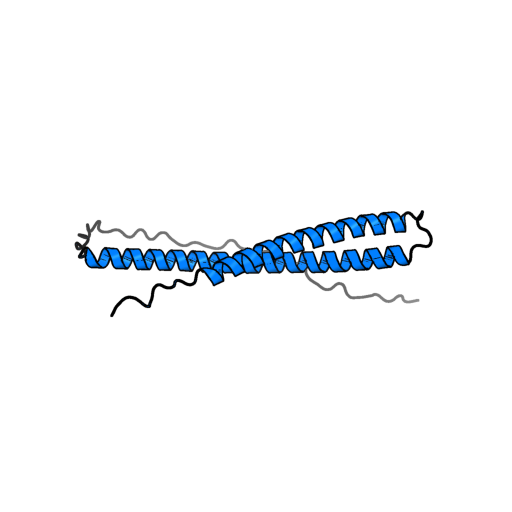50 4.359 8.976 1.00 79.88 74 ALA A CA 1
ATOM 529 C C . ALA A 1 74 ? 2.486 3.389 8.229 1.00 79.88 74 ALA A C 1
ATOM 531 O O . ALA A 1 74 ? 3.237 3.805 7.343 1.00 79.88 74 ALA A O 1
ATOM 532 N N . ALA A 1 75 ? 2.400 2.088 8.524 1.00 79.94 75 ALA A N 1
ATOM 533 C CA . ALA A 1 75 ? 3.174 1.058 7.831 1.00 79.94 75 ALA A CA 1
ATOM 534 C C . ALA A 1 75 ? 2.763 0.894 6.356 1.00 79.94 75 ALA A C 1
ATOM 536 O O . ALA A 1 75 ? 3.586 0.541 5.510 1.00 79.94 75 ALA A O 1
ATOM 537 N N . ALA A 1 76 ? 1.495 1.136 6.029 1.00 81.19 76 ALA A N 1
ATOM 538 C CA . ALA A 1 76 ? 1.011 1.090 4.657 1.00 81.19 76 ALA A CA 1
ATOM 539 C C . ALA A 1 76 ? 1.480 2.317 3.854 1.00 81.19 76 ALA A C 1
ATOM 541 O O . ALA A 1 76 ? 1.878 2.163 2.699 1.00 81.19 76 ALA A O 1
ATOM 542 N N . TYR A 1 77 ? 1.524 3.504 4.470 1.00 83.94 77 TYR A N 1
ATOM 543 C CA . TYR A 1 77 ? 2.027 4.725 3.835 1.00 83.94 77 TYR A CA 1
ATOM 544 C C . TYR A 1 77 ? 3.505 4.624 3.455 1.00 83.94 77 TYR A C 1
ATOM 546 O O . TYR A 1 77 ? 3.858 4.997 2.340 1.00 83.94 77 TYR A O 1
ATOM 554 N N . THR A 1 78 ? 4.368 4.088 4.323 1.00 86.56 78 THR A N 1
ATOM 555 C CA . THR A 1 78 ? 5.802 3.931 4.005 1.00 86.56 78 THR A CA 1
ATOM 556 C C . THR A 1 78 ? 6.042 2.932 2.873 1.00 86.56 78 THR A C 1
ATOM 558 O O . THR A 1 78 ? 6.890 3.153 2.009 1.00 86.56 78 THR A O 1
ATOM 561 N N . LYS A 1 79 ? 5.264 1.845 2.822 1.00 86.12 79 LYS A N 1
ATOM 562 C CA . LYS A 1 79 ? 5.309 0.888 1.706 1.00 86.12 79 LYS A CA 1
ATOM 563 C C . LYS A 1 79 ? 4.799 1.507 0.408 1.00 86.12 79 LYS A C 1
ATOM 565 O O . LYS A 1 79 ? 5.376 1.258 -0.648 1.00 86.12 79 LYS A O 1
ATOM 570 N N . LEU A 1 80 ? 3.748 2.325 0.482 1.00 87.75 80 LEU A N 1
ATOM 571 C CA . LEU A 1 80 ? 3.207 3.021 -0.679 1.00 87.75 80 LEU A CA 1
ATOM 572 C C . LEU A 1 80 ? 4.198 4.043 -1.235 1.00 87.75 80 LEU A C 1
ATOM 574 O O . LEU A 1 80 ? 4.430 4.050 -2.440 1.00 87.75 80 LEU A O 1
ATOM 578 N N . THR A 1 81 ? 4.805 4.879 -0.391 1.00 89.31 81 THR A N 1
ATOM 579 C CA . THR A 1 81 ? 5.798 5.855 -0.861 1.00 89.31 81 THR A CA 1
ATOM 580 C C . THR A 1 81 ? 6.974 5.150 -1.526 1.00 89.31 81 THR A C 1
ATOM 582 O O . THR A 1 81 ? 7.373 5.548 -2.618 1.00 89.31 81 THR A O 1
ATOM 585 N N . LEU A 1 82 ? 7.457 4.047 -0.944 1.00 89.88 82 LEU A N 1
ATOM 586 C CA . LEU A 1 82 ? 8.507 3.233 -1.550 1.00 89.88 82 LEU A CA 1
ATOM 587 C C . LEU A 1 82 ? 8.072 2.639 -2.900 1.00 89.88 82 LEU A C 1
ATOM 589 O O . LEU A 1 82 ? 8.836 2.697 -3.860 1.00 89.88 82 LEU A O 1
ATOM 593 N N . ALA A 1 83 ? 6.844 2.121 -3.008 1.00 91.25 83 ALA A N 1
ATOM 594 C CA . ALA A 1 83 ? 6.313 1.578 -4.259 1.00 91.25 83 ALA A CA 1
ATOM 595 C C . ALA A 1 83 ? 6.165 2.656 -5.346 1.00 91.25 83 ALA A C 1
ATOM 597 O O . ALA A 1 83 ? 6.506 2.411 -6.504 1.00 91.25 83 ALA A O 1
ATOM 598 N N . VAL A 1 84 ? 5.709 3.859 -4.986 1.00 91.19 84 VAL A N 1
ATOM 599 C CA . VAL A 1 84 ? 5.595 4.999 -5.910 1.00 91.19 84 VAL A CA 1
ATOM 600 C C . VAL A 1 84 ? 6.976 5.433 -6.396 1.00 91.19 84 VAL A C 1
ATOM 602 O O . VAL A 1 84 ? 7.183 5.552 -7.603 1.00 91.19 84 VAL A O 1
ATOM 605 N N . VAL A 1 85 ? 7.941 5.598 -5.486 1.00 93.62 85 VAL A N 1
ATOM 606 C CA . VAL A 1 85 ? 9.325 5.959 -5.836 1.00 93.62 85 VAL A CA 1
ATOM 607 C C . VAL A 1 85 ? 9.972 4.882 -6.708 1.00 93.62 85 VAL A C 1
ATOM 609 O O . VAL A 1 85 ? 10.626 5.215 -7.696 1.00 93.62 85 VAL A O 1
ATOM 612 N N . ALA A 1 86 ? 9.755 3.600 -6.400 1.00 91.38 86 ALA A N 1
ATOM 613 C CA . ALA A 1 86 ? 10.270 2.486 -7.193 1.00 91.38 86 ALA A CA 1
ATOM 614 C C . ALA A 1 86 ? 9.663 2.460 -8.603 1.00 91.38 86 ALA A C 1
ATOM 616 O O . ALA A 1 86 ? 10.394 2.316 -9.580 1.00 91.38 86 ALA A O 1
ATOM 617 N N . THR A 1 87 ? 8.348 2.665 -8.721 1.00 92.56 87 THR A N 1
ATOM 618 C CA . THR A 1 87 ? 7.650 2.709 -10.017 1.00 92.56 87 THR A CA 1
ATOM 619 C C . THR A 1 87 ? 8.133 3.891 -10.855 1.00 92.56 87 THR A C 1
ATOM 621 O O . THR A 1 87 ? 8.406 3.739 -12.044 1.00 92.56 87 THR A O 1
ATOM 624 N N . PHE A 1 88 ? 8.302 5.061 -10.234 1.00 95.19 88 PHE A N 1
ATOM 625 C CA . PHE A 1 88 ? 8.810 6.252 -10.911 1.00 95.19 88 PHE A CA 1
ATOM 626 C C . PHE A 1 88 ? 10.262 6.075 -11.377 1.00 95.19 88 PHE A C 1
ATOM 628 O O . PHE A 1 88 ? 10.586 6.362 -12.528 1.00 95.19 88 PHE A O 1
ATOM 635 N N . SER A 1 89 ? 11.123 5.534 -10.512 1.00 93.69 89 SER A N 1
ATOM 636 C CA . SER A 1 89 ? 12.524 5.245 -10.848 1.00 93.69 89 SER A CA 1
ATOM 637 C C . SER A 1 89 ? 12.630 4.214 -11.974 1.00 93.69 89 SER A C 1
ATOM 639 O O . SER A 1 89 ? 13.401 4.395 -12.911 1.00 93.69 89 SER A O 1
ATOM 641 N N . SER A 1 90 ? 11.804 3.167 -11.925 1.00 93.44 90 SER A N 1
ATOM 642 C CA . SER A 1 90 ? 11.691 2.164 -12.986 1.00 93.44 90 SER A CA 1
ATOM 643 C C . SER A 1 90 ? 11.283 2.794 -14.324 1.00 93.44 90 SER A C 1
ATOM 645 O O . SER A 1 90 ? 11.934 2.540 -15.337 1.00 93.44 90 SER A O 1
ATOM 647 N N . ALA A 1 91 ? 10.275 3.672 -14.335 1.00 93.56 91 ALA A N 1
ATOM 648 C CA . ALA A 1 91 ? 9.851 4.374 -15.545 1.00 93.56 91 AL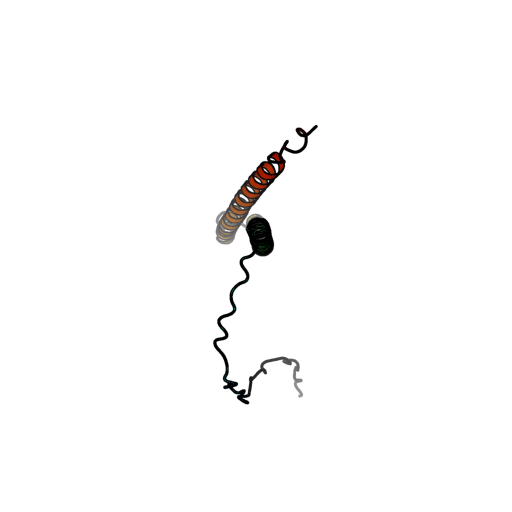A A CA 1
ATOM 649 C C . ALA A 1 91 ? 10.974 5.255 -16.123 1.00 93.56 91 ALA A C 1
ATOM 651 O O . ALA A 1 91 ? 11.196 5.258 -17.335 1.00 93.56 91 ALA A O 1
ATOM 652 N N . LEU A 1 92 ? 11.729 5.946 -15.262 1.00 95.50 92 LEU A N 1
ATOM 653 C CA . LEU A 1 92 ? 12.875 6.762 -15.670 1.00 95.50 92 LEU A CA 1
ATOM 654 C C . LEU A 1 92 ? 14.009 5.911 -16.269 1.00 95.50 92 LEU A C 1
ATOM 656 O O . LEU A 1 92 ? 14.588 6.275 -17.297 1.00 95.50 92 LEU A O 1
ATOM 660 N N . CYS A 1 93 ? 14.300 4.755 -15.665 1.00 92.69 93 CYS A N 1
ATOM 661 C CA . CYS A 1 93 ? 15.266 3.792 -16.196 1.00 92.69 93 CYS A CA 1
ATOM 662 C C . CYS A 1 93 ? 14.814 3.200 -17.537 1.00 92.69 93 CYS A C 1
ATOM 664 O O . CYS A 1 93 ? 15.633 3.071 -18.444 1.00 92.69 93 CYS A O 1
ATOM 666 N N . ALA A 1 94 ? 13.526 2.878 -17.687 1.00 93.50 94 ALA A N 1
ATOM 667 C CA . ALA A 1 94 ? 12.972 2.376 -18.942 1.00 93.50 94 ALA A CA 1
ATOM 668 C C . ALA A 1 94 ? 13.064 3.425 -20.062 1.00 93.50 94 ALA A C 1
ATOM 670 O O . ALA A 1 94 ? 13.403 3.078 -21.191 1.00 93.50 94 ALA A O 1
ATOM 671 N N . PHE A 1 95 ? 12.822 4.702 -19.744 1.00 93.94 95 PHE A N 1
ATOM 672 C CA . PHE A 1 95 ? 12.938 5.810 -20.697 1.00 93.94 95 PHE A CA 1
ATOM 673 C C . PHE A 1 95 ? 14.386 6.069 -21.134 1.00 93.94 95 PHE A C 1
ATOM 675 O O . PHE A 1 95 ? 14.638 6.424 -22.280 1.00 93.94 95 PHE A O 1
ATOM 682 N N . SER A 1 96 ? 15.341 5.859 -20.227 1.00 93.81 96 SER A N 1
ATOM 683 C CA . SER A 1 96 ? 16.771 6.065 -20.493 1.00 93.81 96 SER A CA 1
ATOM 684 C C . SER A 1 96 ? 17.442 4.857 -21.159 1.00 93.81 96 SER A C 1
ATOM 686 O O . SER A 1 96 ? 18.644 4.890 -21.430 1.00 93.81 96 SER A O 1
ATOM 688 N N . ALA A 1 97 ? 16.708 3.763 -21.390 1.00 92.44 97 ALA A N 1
ATOM 689 C CA . ALA A 1 97 ? 17.274 2.555 -21.966 1.00 92.44 97 ALA A CA 1
ATOM 690 C C . ALA A 1 97 ? 17.624 2.768 -23.454 1.00 92.44 97 ALA A C 1
ATOM 692 O O . ALA A 1 97 ? 16.794 3.257 -24.218 1.00 92.44 97 ALA A O 1
ATOM 693 N N . PRO A 1 98 ? 18.822 2.346 -23.903 1.00 87.69 98 PRO A N 1
ATOM 694 C CA . PRO A 1 98 ? 19.274 2.571 -25.278 1.00 87.69 98 PRO A CA 1
ATOM 695 C C . PRO A 1 98 ? 18.485 1.759 -26.315 1.00 87.69 98 PRO A C 1
ATOM 697 O O . PRO A 1 98 ? 18.468 2.105 -27.493 1.00 87.69 98 PRO A O 1
ATOM 700 N N . SER A 1 99 ? 17.846 0.662 -25.900 1.00 93.56 99 SER A N 1
ATOM 701 C CA . SER A 1 99 ? 16.955 -0.131 -26.745 1.00 93.56 99 SER A CA 1
ATOM 702 C C . SER A 1 99 ? 15.966 -0.935 -25.902 1.00 93.56 99 SER A C 1
ATOM 704 O O . SER A 1 99 ? 16.233 -1.256 -24.741 1.00 93.56 99 SER A O 1
ATOM 706 N N . VAL A 1 100 ? 14.851 -1.332 -26.518 1.00 90.94 100 VAL A N 1
ATOM 707 C CA . VAL A 1 100 ? 13.841 -2.220 -25.909 1.00 90.94 100 VAL A CA 1
ATOM 708 C C . VAL A 1 100 ? 14.346 -3.649 -25.681 1.00 90.94 100 VAL A C 1
ATOM 710 O O . VAL A 1 100 ? 13.803 -4.368 -24.851 1.00 90.94 100 VAL A O 1
ATOM 713 N N . ALA A 1 101 ? 15.400 -4.060 -26.391 1.00 92.12 101 ALA A N 1
ATOM 714 C CA . ALA A 1 101 ? 16.042 -5.364 -26.216 1.00 92.12 101 ALA A CA 1
ATOM 715 C C . ALA A 1 101 ? 17.108 -5.357 -25.104 1.00 92.12 101 ALA A C 1
ATOM 717 O O . ALA A 1 101 ? 17.686 -6.397 -24.793 1.00 92.12 101 ALA A O 1
ATOM 718 N N . SER A 1 102 ? 17.397 -4.192 -24.513 1.00 93.69 102 SER A N 1
ATOM 719 C CA . SER A 1 102 ? 18.364 -4.081 -23.427 1.00 93.69 102 SER A CA 1
ATOM 720 C C . SER A 1 102 ? 17.876 -4.837 -22.183 1.00 93.69 102 SER A C 1
ATOM 722 O O . SER A 1 102 ? 16.716 -4.675 -21.788 1.00 93.69 102 SER A O 1
ATOM 724 N N . PRO A 1 103 ? 18.749 -5.588 -21.485 1.00 92.38 103 PRO A N 1
ATOM 725 C CA . PRO A 1 103 ? 18.388 -6.223 -20.217 1.00 92.38 103 PRO A CA 1
ATOM 726 C C . PRO A 1 103 ? 17.945 -5.197 -19.162 1.00 92.38 103 PRO A C 1
ATOM 728 O O . PRO A 1 103 ? 17.114 -5.505 -18.310 1.00 92.38 103 PRO A O 1
ATOM 731 N N . VAL A 1 104 ? 18.440 -3.955 -19.252 1.00 92.44 104 VAL A N 1
ATOM 732 C CA . VAL A 1 104 ? 18.034 -2.847 -18.376 1.00 92.44 104 VAL A CA 1
ATOM 733 C C . VAL A 1 104 ? 16.557 -2.507 -18.571 1.00 92.44 104 VAL A C 1
ATOM 735 O O . VAL A 1 104 ? 15.848 -2.305 -17.589 1.00 92.44 104 VAL A O 1
ATOM 738 N N . TYR A 1 105 ? 16.074 -2.498 -19.818 1.00 93.56 105 TYR A N 1
ATOM 739 C CA . TYR A 1 105 ? 14.667 -2.237 -20.120 1.00 93.56 105 TYR A CA 1
ATOM 740 C C . TYR A 1 105 ? 13.770 -3.345 -19.554 1.00 93.56 105 TYR A C 1
ATOM 742 O O . TYR A 1 105 ? 12.789 -3.053 -18.875 1.00 93.56 105 TYR A O 1
ATOM 750 N N . ALA A 1 106 ? 14.144 -4.614 -19.748 1.00 93.62 106 ALA A N 1
ATOM 751 C CA . ALA A 1 106 ? 13.388 -5.749 -19.214 1.00 93.62 106 ALA A CA 1
ATOM 752 C C . ALA A 1 106 ? 13.291 -5.717 -17.675 1.00 93.62 106 ALA A C 1
ATOM 754 O O . ALA A 1 106 ? 12.206 -5.895 -17.118 1.00 93.62 106 ALA A O 1
ATOM 755 N N . MET A 1 107 ? 14.401 -5.430 -16.986 1.00 93.56 107 MET A N 1
ATOM 756 C CA . MET A 1 107 ? 14.427 -5.307 -15.522 1.00 93.56 107 MET A CA 1
ATOM 757 C C . MET A 1 107 ? 13.646 -4.086 -15.024 1.00 93.56 107 MET A C 1
ATOM 759 O O . MET A 1 107 ? 12.936 -4.171 -14.016 1.00 93.56 107 MET A O 1
ATOM 763 N N . ALA A 1 108 ? 13.725 -2.960 -15.738 1.00 92.38 108 ALA A N 1
ATOM 764 C CA . ALA A 1 108 ? 12.919 -1.784 -15.445 1.00 92.38 108 ALA A CA 1
ATOM 765 C C . ALA A 1 108 ? 11.425 -2.124 -15.549 1.00 92.38 108 ALA A C 1
ATOM 767 O O . ALA A 1 108 ? 10.701 -1.950 -14.576 1.00 92.38 108 ALA A O 1
ATOM 768 N N . VAL A 1 109 ? 10.967 -2.717 -16.652 1.00 93.88 109 VAL A N 1
ATOM 769 C CA . VAL A 1 109 ? 9.554 -3.100 -16.820 1.00 93.88 109 VAL A CA 1
ATOM 770 C C . VAL A 1 109 ? 9.094 -4.095 -15.748 1.00 93.88 109 VAL A C 1
ATOM 772 O O . VAL A 1 109 ? 8.031 -3.901 -15.160 1.00 93.88 109 VAL A O 1
ATOM 775 N N . ALA A 1 110 ? 9.893 -5.121 -15.434 1.00 94.38 110 ALA A N 1
ATOM 776 C CA . ALA A 1 110 ? 9.548 -6.105 -14.405 1.00 94.38 110 ALA A CA 1
ATOM 777 C C . ALA A 1 110 ? 9.417 -5.473 -13.005 1.00 94.38 110 ALA A C 1
ATOM 779 O O . ALA A 1 110 ? 8.437 -5.715 -12.297 1.00 94.38 110 ALA A O 1
ATOM 780 N N . SER A 1 111 ? 10.372 -4.622 -12.615 1.00 92.75 111 SER A N 1
ATOM 781 C CA . SER A 1 111 ? 10.316 -3.895 -11.337 1.00 92.75 111 SER A CA 1
ATOM 782 C C . SER A 1 111 ? 9.161 -2.887 -11.289 1.00 92.75 111 SER A C 1
ATOM 784 O O . SER A 1 111 ? 8.493 -2.766 -10.260 1.00 92.75 111 SER A O 1
ATOM 786 N N . GLY A 1 112 ? 8.859 -2.226 -12.409 1.00 91.56 112 GLY A N 1
ATOM 787 C CA . GLY A 1 112 ? 7.722 -1.317 -12.539 1.00 91.56 112 GLY A CA 1
ATOM 788 C C . GLY A 1 112 ? 6.386 -2.043 -12.394 1.00 91.56 112 GLY A C 1
ATOM 789 O O . GLY A 1 112 ? 5.513 -1.579 -11.664 1.00 91.56 112 GLY A O 1
ATOM 790 N N . ALA A 1 113 ? 6.245 -3.225 -13.002 1.00 94.50 113 ALA A N 1
ATOM 791 C CA . ALA A 1 113 ? 5.053 -4.061 -12.866 1.00 94.50 113 ALA A CA 1
ATOM 792 C C . ALA A 1 113 ? 4.808 -4.486 -11.407 1.00 94.50 113 ALA A C 1
ATOM 794 O O . ALA A 1 113 ? 3.674 -4.425 -10.928 1.00 94.50 113 ALA A O 1
ATOM 795 N N . ALA A 1 114 ? 5.868 -4.847 -10.675 1.00 92.25 114 ALA A N 1
ATOM 796 C CA . ALA A 1 114 ? 5.772 -5.135 -9.245 1.00 92.25 114 ALA A CA 1
ATOM 797 C C . ALA A 1 114 ? 5.323 -3.899 -8.442 1.00 92.25 114 ALA A C 1
ATOM 799 O O . ALA A 1 114 ? 4.454 -4.010 -7.576 1.00 92.25 114 ALA A O 1
ATOM 800 N N . GLY A 1 115 ? 5.859 -2.714 -8.753 1.00 90.44 115 GLY A N 1
ATOM 801 C CA . GLY A 1 115 ? 5.444 -1.453 -8.132 1.00 90.44 115 GLY A CA 1
ATOM 802 C C . GLY A 1 115 ? 3.965 -1.129 -8.372 1.00 90.44 115 GLY A C 1
ATOM 803 O O . GLY A 1 115 ? 3.224 -0.870 -7.421 1.00 90.44 115 GLY A O 1
ATOM 804 N N . VAL A 1 116 ? 3.501 -1.248 -9.619 1.00 92.56 116 VAL A N 1
ATOM 805 C CA . VAL A 1 116 ? 2.089 -1.048 -9.993 1.00 92.56 116 VAL A CA 1
ATOM 806 C C . VAL A 1 116 ? 1.174 -2.041 -9.275 1.00 92.56 116 VAL A C 1
ATOM 808 O O . VAL A 1 116 ? 0.113 -1.646 -8.791 1.00 92.56 116 VAL A O 1
ATOM 811 N N . PHE A 1 117 ? 1.583 -3.306 -9.146 1.00 93.88 117 PHE A N 1
ATOM 812 C CA . PHE A 1 117 ? 0.821 -4.312 -8.403 1.00 93.88 117 PHE A CA 1
ATOM 813 C C . PHE A 1 117 ? 0.598 -3.898 -6.940 1.00 93.88 117 PHE A C 1
ATOM 815 O O . PHE A 1 117 ? -0.525 -3.981 -6.436 1.00 93.88 117 PHE A O 1
ATOM 822 N N . TRP A 1 118 ? 1.635 -3.387 -6.270 1.00 90.81 118 TRP A N 1
ATOM 823 C CA . TRP A 1 118 ? 1.519 -2.887 -4.896 1.00 90.81 118 TRP A CA 1
ATOM 824 C C . TRP A 1 118 ? 0.617 -1.656 -4.786 1.00 90.81 118 TRP A C 1
ATOM 826 O O . TRP A 1 118 ? -0.220 -1.590 -3.883 1.00 90.81 118 TRP A O 1
ATOM 836 N N . VAL A 1 119 ? 0.732 -0.710 -5.721 1.00 88.88 119 VAL A N 1
ATOM 837 C CA . VAL A 1 119 ? -0.139 0.476 -5.768 1.00 88.88 119 VAL A CA 1
ATOM 838 C C . VAL A 1 119 ? -1.602 0.071 -5.979 1.00 88.88 119 VAL A C 1
ATOM 840 O O . VAL A 1 119 ? -2.488 0.581 -5.293 1.00 88.88 119 VAL A O 1
ATOM 843 N N . ALA A 1 120 ? -1.865 -0.892 -6.867 1.00 91.50 120 ALA A N 1
ATOM 844 C CA . ALA A 1 120 ? -3.210 -1.398 -7.124 1.00 91.50 120 ALA A CA 1
ATOM 845 C C . ALA A 1 120 ? -3.820 -2.080 -5.888 1.00 91.50 120 ALA A C 1
ATOM 847 O O . ALA A 1 120 ? -4.980 -1.825 -5.555 1.00 91.50 120 ALA A O 1
ATOM 848 N N . GLN A 1 121 ? -3.043 -2.899 -5.172 1.00 89.69 121 GLN A N 1
ATOM 849 C CA . GLN A 1 121 ? -3.486 -3.513 -3.916 1.00 89.69 121 GLN A CA 1
ATOM 850 C C . GLN A 1 121 ? -3.838 -2.459 -2.861 1.00 89.69 121 GLN A C 1
ATOM 852 O O . GLN A 1 121 ? -4.883 -2.548 -2.213 1.00 89.69 121 GLN A O 1
ATOM 857 N N . TYR A 1 122 ? -3.015 -1.417 -2.729 1.00 86.25 122 TYR A N 1
ATOM 858 C CA . TYR A 1 122 ? -3.292 -0.325 -1.798 1.00 86.25 122 TYR A CA 1
ATOM 859 C C . TYR A 1 122 ? -4.568 0.441 -2.164 1.00 86.25 122 TYR A C 1
ATOM 861 O O . TYR A 1 122 ? -5.367 0.792 -1.289 1.00 86.25 122 TYR A O 1
ATOM 869 N N . TRP A 1 123 ? -4.788 0.683 -3.458 1.00 86.94 123 TRP A N 1
ATOM 870 C CA . TRP A 1 123 ? -5.993 1.357 -3.935 1.00 86.94 123 TRP A CA 1
ATOM 871 C C . TRP A 1 123 ? -7.259 0.579 -3.566 1.00 86.94 123 TRP A C 1
ATOM 873 O O . TRP A 1 123 ? -8.236 1.174 -3.108 1.00 86.94 123 TRP A O 1
ATOM 883 N N . ARG A 1 124 ? -7.228 -0.756 -3.691 1.00 89.31 124 ARG A N 1
ATOM 884 C CA . ARG A 1 124 ? -8.335 -1.627 -3.263 1.00 89.31 124 ARG A CA 1
ATOM 885 C C . ARG A 1 124 ? -8.583 -1.523 -1.760 1.00 89.31 124 ARG A C 1
ATOM 887 O O . ARG A 1 124 ? -9.718 -1.273 -1.362 1.00 89.31 124 ARG A O 1
ATOM 894 N N . LEU A 1 125 ? -7.527 -1.614 -0.949 1.00 85.38 125 LEU A N 1
ATOM 895 C CA . LEU A 1 125 ? -7.625 -1.521 0.512 1.00 85.38 125 LEU A CA 1
ATOM 896 C C . LEU A 1 125 ? -8.225 -0.176 0.964 1.00 85.38 125 LEU A C 1
ATOM 898 O O . LEU A 1 125 ? -9.103 -0.121 1.823 1.00 85.38 125 LEU A O 1
ATOM 902 N N . THR A 1 126 ? -7.786 0.918 0.339 1.00 84.50 126 THR A N 1
ATOM 903 C CA . THR A 1 126 ? -8.278 2.273 0.638 1.00 84.50 126 THR A CA 1
ATOM 904 C C . THR A 1 126 ? -9.730 2.456 0.196 1.00 84.50 126 THR A C 1
ATOM 906 O O . THR A 1 126 ? -10.514 3.115 0.884 1.00 84.50 126 THR A O 1
ATOM 909 N N . GLY A 1 127 ? -10.102 1.862 -0.943 1.00 86.00 127 GLY A N 1
ATOM 910 C CA . GLY A 1 127 ? -11.473 1.848 -1.442 1.00 86.00 127 GLY A CA 1
ATOM 911 C C . GLY A 1 127 ? -12.428 1.153 -0.474 1.00 86.00 127 GLY A C 1
ATOM 912 O O . GLY A 1 127 ? -13.443 1.737 -0.094 1.00 86.00 127 GLY A O 1
ATOM 913 N N . GLU A 1 128 ? -12.075 -0.046 -0.007 1.00 86.81 128 GLU A N 1
ATOM 914 C CA . GLU A 1 128 ? -12.878 -0.783 0.975 1.00 86.81 128 GLU A CA 1
ATOM 915 C C . GLU A 1 128 ? -13.034 0.003 2.281 1.00 86.81 128 GLU A C 1
ATOM 917 O O . GLU A 1 128 ? -14.159 0.190 2.753 1.00 86.81 128 GLU A O 1
ATOM 922 N N . LEU A 1 129 ? -11.944 0.569 2.809 1.00 83.62 129 LEU A N 1
ATOM 923 C CA . LEU A 1 129 ? -11.987 1.370 4.033 1.00 83.62 129 LEU A CA 1
ATOM 924 C C . LEU A 1 129 ? -12.932 2.578 3.897 1.00 83.62 129 LEU A C 1
ATOM 926 O O . LEU A 1 129 ? -13.750 2.833 4.783 1.00 83.62 129 LEU A O 1
ATOM 930 N N . ARG A 1 130 ? -12.884 3.283 2.758 1.00 84.62 130 ARG A N 1
ATOM 931 C CA . ARG A 1 130 ? -13.811 4.386 2.455 1.00 84.62 130 ARG A CA 1
ATOM 932 C C . ARG A 1 130 ? -15.266 3.928 2.423 1.00 84.62 130 ARG A C 1
ATOM 934 O O . ARG A 1 130 ? -16.122 4.623 2.966 1.00 84.62 130 ARG A O 1
ATOM 941 N N . THR A 1 131 ? -15.559 2.773 1.820 1.00 87.50 131 THR A N 1
ATOM 942 C CA . THR A 1 131 ? -16.939 2.258 1.770 1.00 87.50 131 THR A CA 1
ATOM 943 C C . THR A 1 131 ? -17.474 1.885 3.152 1.00 87.50 131 THR A C 1
ATOM 945 O O . THR A 1 131 ? -18.645 2.137 3.437 1.00 87.50 131 THR A O 1
ATOM 948 N N . LEU A 1 132 ? -16.631 1.342 4.036 1.00 84.12 132 LEU A N 1
ATOM 949 C CA . LEU A 1 132 ? -17.017 1.030 5.414 1.00 84.12 132 LEU A CA 1
ATOM 950 C C . LEU A 1 132 ? -17.303 2.301 6.220 1.00 84.12 132 LEU A C 1
ATOM 952 O O . LEU A 1 132 ? -18.321 2.369 6.910 1.00 84.12 132 LEU A O 1
ATOM 956 N N . LEU A 1 133 ? -16.463 3.330 6.074 1.00 80.75 133 LEU A N 1
ATOM 957 C CA . LEU A 1 133 ? -16.681 4.628 6.718 1.00 80.75 133 LEU A CA 1
ATOM 958 C C . LEU A 1 133 ? -17.974 5.296 6.222 1.00 80.75 133 LEU A C 1
ATOM 960 O O . LEU A 1 133 ? -18.779 5.738 7.041 1.00 80.75 133 LEU A O 1
ATOM 964 N N . ALA A 1 134 ? -18.241 5.274 4.914 1.00 82.25 134 ALA A N 1
ATOM 965 C CA . ALA A 1 134 ? -19.480 5.816 4.343 1.00 82.25 134 ALA A CA 1
ATOM 966 C C . ALA A 1 134 ? -20.747 5.079 4.833 1.00 82.25 134 ALA A C 1
ATOM 968 O O . ALA A 1 134 ? -21.802 5.685 5.031 1.00 82.25 134 ALA A O 1
ATOM 969 N N . ARG A 1 135 ? -20.659 3.764 5.078 1.00 83.38 135 ARG A N 1
ATOM 970 C CA . ARG A 1 135 ? -21.761 2.998 5.687 1.00 83.38 135 ARG A CA 1
ATOM 971 C C . ARG A 1 135 ? -21.980 3.365 7.152 1.00 83.38 135 ARG A C 1
ATOM 973 O O . ARG A 1 135 ? -23.122 3.364 7.601 1.00 83.38 135 ARG A O 1
ATOM 980 N N . SER A 1 136 ? -20.913 3.676 7.888 1.00 79.38 136 SER A N 1
ATOM 981 C CA . SER A 1 136 ? -21.017 4.059 9.300 1.00 79.38 136 SER A CA 1
ATOM 982 C C . SER A 1 136 ? -21.674 5.428 9.501 1.00 79.38 136 SER A C 1
ATOM 984 O O . SER A 1 136 ? -22.477 5.563 10.418 1.00 79.38 136 SER A O 1
ATOM 986 N N . SER A 1 137 ? -21.443 6.396 8.604 1.00 76.62 137 SER A N 1
ATOM 987 C CA . SER A 1 137 ? -22.089 7.718 8.674 1.00 76.62 137 SER A CA 1
ATOM 988 C C . SER A 1 137 ? -23.580 7.681 8.330 1.00 76.62 137 SER A C 1
ATOM 990 O O . SER A 1 137 ? -24.340 8.529 8.770 1.00 76.62 137 SER A O 1
ATOM 992 N N . SER A 1 138 ? -24.019 6.684 7.558 1.00 77.75 138 SER A N 1
ATOM 993 C CA . SER A 1 138 ? -25.430 6.525 7.177 1.00 77.75 138 SER A CA 1
ATOM 994 C C . SER A 1 138 ? -26.277 5.851 8.266 1.00 77.75 138 SER A C 1
ATOM 996 O O . SER A 1 138 ? -27.484 5.704 8.103 1.00 77.75 138 SER A O 1
ATOM 998 N N . ARG A 1 139 ? -25.654 5.392 9.360 1.00 68.62 139 ARG A N 1
ATOM 999 C CA . ARG A 1 139 ? -26.312 4.658 10.451 1.00 68.62 139 ARG A CA 1
ATOM 1000 C C . ARG A 1 139 ? -26.542 5.526 11.691 1.00 68.62 139 ARG A C 1
ATOM 1002 O O . ARG A 1 139 ? -26.709 4.984 12.781 1.00 68.62 139 ARG A O 1
ATOM 1009 N N . GLU A 1 140 ? -26.530 6.848 11.535 1.00 62.06 140 GLU A N 1
ATOM 1010 C CA . GLU A 1 140 ? -26.890 7.767 12.611 1.00 62.06 140 GLU A CA 1
ATOM 1011 C C . GLU A 1 140 ? -28.393 7.604 12.918 1.00 62.06 140 GLU A C 1
ATOM 1013 O O . GLU A 1 140 ? -29.231 7.753 12.023 1.00 62.06 140 GLU A O 1
ATOM 1018 N N . PRO A 1 141 ? -28.754 7.162 14.133 1.00 54.06 141 PRO A N 1
ATOM 1019 C CA . PRO A 1 141 ? -30.091 6.676 14.421 1.00 54.06 141 PRO A CA 1
ATOM 1020 C C . PRO A 1 141 ? -31.076 7.836 14.560 1.00 54.06 141 PRO A C 1
ATOM 1022 O O . PRO A 1 141 ? -30.932 8.696 15.426 1.00 54.06 141 PRO A O 1
ATOM 1025 N N . ALA A 1 142 ? -32.144 7.778 13.768 1.00 57.72 142 ALA A N 1
ATOM 1026 C CA . ALA A 1 142 ? -33.370 8.567 13.889 1.00 57.72 142 ALA A CA 1
ATOM 1027 C C . ALA A 1 142 ? -34.164 8.267 15.189 1.00 57.72 142 ALA A C 1
ATOM 1029 O O . ALA A 1 142 ? -35.384 8.153 15.164 1.00 57.72 142 ALA A O 1
ATOM 1030 N N . ALA A 1 143 ? -33.485 8.084 16.325 1.00 58.34 143 ALA A N 1
ATOM 1031 C CA . ALA A 1 143 ? -34.051 7.535 17.559 1.00 58.34 143 ALA A CA 1
ATOM 1032 C C . ALA A 1 143 ? -34.204 8.558 18.702 1.00 58.34 143 ALA A C 1
ATOM 1034 O O . ALA A 1 143 ? -34.315 8.153 19.854 1.00 58.34 143 ALA A O 1
ATOM 1035 N N . VAL A 1 144 ? -34.211 9.869 18.425 1.00 57.59 144 VAL A N 1
ATOM 1036 C CA . VAL A 1 144 ? -34.334 10.907 19.479 1.00 57.59 144 VAL A CA 1
ATOM 1037 C C . VAL A 1 144 ? -35.569 11.807 19.305 1.00 57.59 144 VAL A C 1
ATOM 1039 O O . VAL A 1 144 ? -35.716 12.782 20.028 1.00 57.59 144 VAL A O 1
ATOM 1042 N N . HIS A 1 145 ? -36.500 11.488 18.397 1.00 50.56 145 HIS A N 1
ATOM 1043 C CA . HIS A 1 145 ? -37.674 12.347 18.166 1.00 50.56 145 HIS A CA 1
ATOM 1044 C C . HIS A 1 145 ? -39.044 11.811 18.604 1.00 50.56 145 HIS A C 1
ATOM 1046 O O . HIS A 1 145 ? -40.025 12.505 18.371 1.00 50.56 145 HIS A O 1
ATOM 1052 N N . ASP A 1 146 ? -39.122 10.678 19.307 1.00 56.09 146 ASP A N 1
ATOM 1053 C CA . ASP A 1 146 ? -40.399 10.139 19.814 1.00 56.09 146 ASP A CA 1
ATOM 1054 C C . ASP A 1 146 ? -40.369 9.919 21.336 1.00 56.09 146 ASP A C 1
ATOM 1056 O O . ASP A 1 146 ? -40.272 8.803 21.846 1.00 56.09 146 ASP A O 1
ATOM 1060 N N . SER A 1 147 ? -40.424 11.023 22.078 1.00 55.94 147 SER A N 1
ATOM 1061 C CA . SER A 1 147 ? -40.889 11.038 23.469 1.00 55.94 147 SER A CA 1
ATOM 1062 C C . SER A 1 147 ? -41.327 12.454 23.853 1.00 55.94 147 SER A C 1
ATOM 1064 O O . SER A 1 147 ? -40.600 13.205 24.503 1.00 55.94 147 SER A O 1
ATOM 1066 N N . ALA A 1 148 ? -42.528 12.809 23.390 1.00 57.59 148 ALA A N 1
ATOM 1067 C CA . ALA A 1 148 ? -43.358 13.887 23.925 1.00 57.59 148 ALA A CA 1
ATOM 1068 C C . ALA A 1 148 ? -44.503 13.282 24.748 1.00 57.59 148 ALA A C 1
ATOM 1070 O O . ALA A 1 148 ? -44.992 12.199 24.349 1.00 57.59 148 ALA A O 1
#

Sequence (148 aa):
MTAPPPSSAASQAAVESADDASPQSRPDSAEGEVRRREPSRPPETATDIASLRCLANASARSAVNAHLVIQIVAAAYTKLTLAVVATFSSALCAFSAPSVASPVYAMAVASGAAGVFWVAQYWRLTGELRTLLARSSSREPAAVHDSA

Radius of gyration: 32.06 Å; chains: 1; bounding box: 102×30×86 Å

Secondary structure (DSSP, 8-state):
-PPPP-------------------------------------HHHHHHHHHHHHHHHHHHHHHHHHHHHHHHHHHHHHHHHHHHHHHHHHHHHHHT-S-TTSHHHHHHHHHHHHHHHHHHHHHHHHHHHHHHHHHHHTT----SS---

pLDDT: mean 73.39, std 17.18, range [43.66, 95.5]